Protein AF-A0A944HA41-F1 (afdb_monomer_lite)

Sequence (120 aa):
MLIALALGACNSTADPAGAVPVDWQSLEFTCTHEQPLPFDPEADGWYRTACNLQKKDEDACASEIVVLCRQAIDKNHYNAMHRPGLMYIQGVGVAPDERATVLGRVADRLSGKNRRHEHL

Foldseek 3Di:
DDDDDPPDDPDPDCPPPDPDPPPPVPDDDDDDDDDDDDADPVLVVLQVVLVVVCVVPCQVCVQVSLVSLVVSVVRVNLVSQQRQLVCLVVVRPDDRDVVSVVSNVVVVVVVCPPPPDDDD

Organism: Denitromonas iodatirespirans (NCBI:txid2795389)

Radius of gyration: 22.42 Å; chains: 1; bounding box: 63×40×58 Å

Secondary structure (DSSP, 8-state):
----------------TT-----TTS------PPPPPPPPHHHHHHHHHHHHHHHH-TTTTHHHHHHHHHHHHHTT-GGGSHHHHHHHHHT-SS---HHHHHHHHHHHHHS-TT-SSS--

pLDDT: mean 75.43, std 16.27, range [39.19, 97.62]

Structure (mmCIF, N/CA/C/O backbone):
data_AF-A0A944HA41-F1
#
_entry.id   AF-A0A944HA41-F1
#
loop_
_atom_site.group_PDB
_atom_site.id
_atom_site.type_symbol
_atom_site.label_atom_id
_atom_site.label_alt_id
_atom_site.label_comp_id
_atom_site.label_asym_id
_atom_site.label_entity_id
_atom_site.label_seq_id
_atom_site.pdbx_PDB_ins_code
_atom_site.Cartn_x
_atom_site.Cartn_y
_atom_site.Cartn_z
_atom_site.occupancy
_atom_site.B_iso_or_equiv
_atom_site.auth_seq_id
_atom_site.auth_comp_id
_atom_site.auth_asym_id
_atom_site.auth_atom_id
_atom_site.pdbx_PDB_model_num
ATOM 1 N N . MET A 1 1 ? -51.232 -11.635 -40.220 1.00 43.41 1 MET A N 1
ATOM 2 C CA . MET A 1 1 ? -50.729 -11.632 -38.830 1.00 43.41 1 MET A CA 1
ATOM 3 C C . MET A 1 1 ? -49.935 -10.353 -38.624 1.00 43.41 1 MET A C 1
ATOM 5 O O . MET A 1 1 ? -48.824 -10.259 -39.120 1.00 43.41 1 MET A O 1
ATOM 9 N N . LEU A 1 2 ? -50.538 -9.349 -37.987 1.00 41.31 2 LEU A N 1
ATOM 10 C CA . LEU A 1 2 ? -49.873 -8.111 -37.573 1.00 41.31 2 LEU A CA 1
ATOM 11 C C . LEU A 1 2 ? -49.548 -8.270 -36.087 1.00 41.31 2 LEU A C 1
ATOM 13 O O . LEU A 1 2 ? -50.462 -8.351 -35.271 1.00 41.31 2 LEU A O 1
ATOM 17 N N . ILE A 1 3 ? -48.266 -8.396 -35.752 1.00 53.97 3 ILE A N 1
ATOM 18 C CA . ILE A 1 3 ? -47.806 -8.456 -34.362 1.00 53.97 3 ILE A CA 1
ATOM 19 C C . ILE A 1 3 ? -47.624 -7.011 -33.900 1.00 53.97 3 ILE A C 1
ATOM 21 O O . ILE A 1 3 ? -46.729 -6.311 -34.370 1.00 53.97 3 ILE A O 1
ATOM 25 N N . ALA A 1 4 ? -48.505 -6.552 -33.012 1.00 50.31 4 ALA A N 1
ATOM 26 C CA . ALA A 1 4 ? -48.352 -5.275 -32.335 1.00 50.31 4 ALA A CA 1
ATOM 27 C C . ALA A 1 4 ? -47.214 -5.392 -31.309 1.00 50.31 4 ALA A C 1
ATOM 29 O O . ALA A 1 4 ? -47.349 -6.070 -30.292 1.00 50.31 4 ALA A O 1
ATOM 30 N N . LEU A 1 5 ? -46.082 -4.745 -31.588 1.00 56.53 5 LEU A N 1
ATOM 31 C CA . LEU A 1 5 ? -45.028 -4.515 -30.604 1.00 56.53 5 LEU A CA 1
ATOM 32 C C . LEU A 1 5 ? -45.485 -3.396 -29.665 1.00 56.53 5 LEU A C 1
ATOM 34 O O . LEU A 1 5 ? -45.451 -2.218 -30.019 1.00 56.53 5 LEU A O 1
ATOM 38 N N . ALA A 1 6 ? -45.934 -3.772 -28.471 1.00 56.44 6 ALA A N 1
ATOM 39 C CA . ALA A 1 6 ? -46.152 -2.831 -27.385 1.00 56.44 6 ALA A CA 1
ATOM 40 C C . ALA A 1 6 ? -44.786 -2.344 -26.874 1.00 56.44 6 ALA A C 1
ATOM 42 O O . ALA A 1 6 ? -44.076 -3.065 -26.174 1.00 56.44 6 ALA A O 1
ATOM 43 N N . LEU A 1 7 ? -44.412 -1.118 -27.242 1.00 60.28 7 LEU A N 1
ATOM 44 C CA . LEU A 1 7 ? -43.342 -0.377 -26.582 1.00 60.28 7 LEU A CA 1
ATOM 45 C C . LEU A 1 7 ? -43.841 0.005 -25.184 1.00 60.28 7 LEU A C 1
ATOM 47 O O . LEU A 1 7 ? -44.546 0.997 -25.010 1.00 60.28 7 LEU A O 1
ATOM 51 N N . GLY A 1 8 ? -43.519 -0.823 -24.192 1.00 56.44 8 GLY A N 1
ATOM 52 C CA . GLY A 1 8 ? -43.674 -0.461 -22.789 1.00 56.44 8 GLY A CA 1
ATOM 53 C C . GLY A 1 8 ? -42.697 0.662 -22.454 1.00 56.44 8 GLY A C 1
ATOM 54 O O . GLY A 1 8 ? -41.488 0.446 -22.433 1.00 56.44 8 GLY A O 1
ATOM 55 N N . ALA A 1 9 ? -43.214 1.866 -22.217 1.00 52.91 9 ALA A N 1
ATOM 56 C CA . ALA A 1 9 ? -42.445 2.942 -21.614 1.00 52.91 9 ALA A CA 1
ATOM 57 C C . ALA A 1 9 ? -42.138 2.560 -20.158 1.00 52.91 9 ALA A C 1
ATOM 59 O O . ALA A 1 9 ? -43.048 2.407 -19.342 1.00 52.91 9 ALA A O 1
ATOM 60 N N . CYS A 1 10 ? -40.861 2.374 -19.827 1.00 46.81 10 CYS A N 1
ATOM 61 C CA . CYS A 1 10 ? -40.433 2.257 -18.439 1.00 46.81 10 CYS A CA 1
ATOM 62 C C . CYS A 1 10 ? -40.561 3.638 -17.784 1.00 46.81 10 CYS A C 1
ATOM 64 O O . CYS A 1 10 ? -39.696 4.493 -17.962 1.00 46.81 10 CYS A O 1
ATOM 66 N N . ASN A 1 11 ? -41.639 3.868 -17.036 1.00 58.72 11 ASN A N 1
ATOM 67 C CA . ASN A 1 11 ? -41.722 5.015 -16.142 1.00 58.72 11 ASN A CA 1
ATOM 68 C C . ASN A 1 11 ? -40.798 4.746 -14.946 1.00 58.72 11 ASN A C 1
ATOM 70 O O . ASN A 1 11 ? -41.076 3.869 -14.128 1.00 58.72 11 ASN A O 1
ATOM 74 N N . SER A 1 12 ? -39.701 5.499 -14.837 1.00 54.59 12 SER A N 1
ATOM 75 C CA . SER A 1 12 ? -38.877 5.557 -13.625 1.00 54.59 12 SER A CA 1
ATOM 76 C C . SER A 1 12 ? -39.633 6.280 -12.512 1.00 54.59 12 SER A C 1
ATOM 78 O O . SER A 1 12 ? -39.349 7.431 -12.211 1.00 54.59 12 SER A O 1
ATOM 80 N N . THR A 1 13 ? -40.608 5.617 -11.903 1.00 54.44 13 THR A N 1
ATOM 81 C CA . THR A 1 13 ? -41.102 5.972 -10.567 1.00 54.44 13 THR A CA 1
ATOM 82 C C . THR A 1 13 ? -41.414 4.682 -9.831 1.00 54.44 13 THR A C 1
ATOM 84 O O . THR A 1 13 ? -42.559 4.244 -9.742 1.00 54.44 13 THR A O 1
ATOM 87 N N . ALA A 1 14 ? -40.363 4.044 -9.345 1.00 48.41 14 ALA A N 1
ATOM 88 C CA . ALA A 1 14 ? -40.470 3.051 -8.295 1.00 48.41 14 ALA A CA 1
ATOM 89 C C . ALA A 1 14 ? -39.330 3.332 -7.322 1.00 48.41 14 ALA A C 1
ATOM 91 O O . ALA A 1 14 ? -38.339 2.607 -7.270 1.00 48.41 14 ALA A O 1
ATOM 92 N N . ASP A 1 15 ? -39.465 4.433 -6.581 1.00 55.25 15 ASP A N 1
ATOM 93 C CA . ASP A 1 15 ? -38.840 4.504 -5.267 1.00 55.25 15 ASP A CA 1
ATOM 94 C C . ASP A 1 15 ? -39.319 3.265 -4.500 1.00 55.25 15 ASP A C 1
ATOM 96 O O . ASP A 1 15 ? -40.536 3.053 -4.401 1.00 55.25 15 ASP A O 1
ATOM 100 N N . PRO A 1 16 ? -38.423 2.386 -4.020 1.00 55.69 16 PRO A N 1
ATOM 101 C CA . PRO A 1 16 ? -38.849 1.236 -3.248 1.00 55.69 16 PRO A CA 1
ATOM 102 C C . PRO A 1 16 ? -39.555 1.746 -1.989 1.00 55.69 16 PRO A C 1
ATOM 104 O O . PRO A 1 16 ? -38.937 2.314 -1.086 1.00 55.69 16 PRO A O 1
ATOM 107 N N . ALA A 1 17 ? -40.874 1.547 -1.959 1.00 53.12 17 ALA A N 1
ATOM 108 C CA . ALA A 1 17 ? -41.719 1.717 -0.791 1.00 53.12 17 ALA A CA 1
ATOM 109 C C . ALA A 1 17 ? -41.136 0.864 0.346 1.00 53.12 17 ALA A C 1
ATOM 111 O O . ALA A 1 17 ? -41.300 -0.354 0.373 1.00 53.12 17 ALA A O 1
ATOM 112 N N . GLY A 1 18 ? -40.369 1.502 1.228 1.00 57.34 18 GLY A N 1
ATOM 113 C CA . GLY A 1 18 ? -39.605 0.820 2.272 1.00 57.34 18 GLY A CA 1
ATOM 114 C C . GLY A 1 18 ? -38.350 1.551 2.747 1.00 57.34 18 GLY A C 1
ATOM 115 O O . GLY A 1 18 ? -37.780 1.142 3.755 1.00 57.34 18 GLY A O 1
ATOM 116 N N . ALA A 1 19 ? -37.919 2.632 2.087 1.00 63.66 19 ALA A N 1
ATOM 117 C CA . ALA A 1 19 ? -36.867 3.487 2.631 1.00 63.66 19 ALA A CA 1
ATOM 118 C C . ALA A 1 19 ? -37.383 4.205 3.889 1.00 63.66 19 ALA A C 1
ATOM 120 O O . ALA A 1 19 ? -38.094 5.206 3.808 1.00 63.66 19 ALA A O 1
ATOM 121 N N . VAL A 1 20 ? -37.060 3.660 5.063 1.00 76.44 20 VAL A N 1
ATOM 122 C CA . VAL A 1 20 ? -37.296 4.336 6.342 1.00 76.44 20 VAL A CA 1
ATOM 123 C C . VAL A 1 20 ? -36.537 5.667 6.293 1.00 76.44 20 VAL A C 1
ATOM 125 O O . VAL A 1 20 ? -35.336 5.644 6.001 1.00 76.44 20 VAL A O 1
ATOM 128 N N . PRO A 1 21 ? -37.191 6.819 6.525 1.00 81.12 21 PRO A N 1
ATOM 129 C CA . PRO A 1 21 ? -36.499 8.098 6.559 1.00 81.12 21 PRO A CA 1
ATOM 130 C C . PRO A 1 21 ? -35.388 8.038 7.609 1.00 81.12 21 PRO A C 1
ATOM 132 O O . PRO A 1 21 ? -35.661 7.810 8.787 1.00 81.12 21 PRO A O 1
ATOM 135 N N . VAL A 1 22 ? -34.134 8.187 7.177 1.00 80.81 22 VAL A N 1
ATOM 136 C CA . VAL A 1 22 ? -32.993 8.234 8.096 1.00 80.81 22 VAL A CA 1
ATOM 137 C C . VAL A 1 22 ? -33.091 9.538 8.876 1.00 80.81 22 VAL A C 1
ATOM 139 O O . VAL A 1 22 ? -32.973 10.621 8.302 1.00 80.81 22 VAL A O 1
ATOM 142 N N . ASP A 1 23 ? -33.323 9.431 10.180 1.00 85.12 23 ASP A N 1
ATOM 143 C CA . ASP A 1 23 ? -33.271 10.571 11.084 1.00 85.12 23 ASP A CA 1
ATOM 144 C C . ASP A 1 23 ? -31.808 10.915 11.389 1.00 85.12 23 ASP A C 1
ATOM 146 O O . ASP A 1 23 ? -31.191 10.391 12.317 1.00 85.12 23 ASP A O 1
ATOM 150 N N . TRP A 1 24 ? -31.244 11.805 10.573 1.00 79.69 24 TRP A N 1
ATOM 151 C CA . TRP A 1 24 ? -29.871 12.286 10.721 1.00 79.69 24 TRP A CA 1
ATOM 152 C C . TRP A 1 24 ? -29.618 13.005 12.053 1.00 79.69 24 TRP A C 1
ATOM 154 O O . TRP A 1 24 ? -28.464 13.125 12.453 1.00 79.69 24 TRP A O 1
ATOM 164 N N . GLN A 1 25 ? -30.669 13.485 12.729 1.00 78.25 25 GLN A N 1
ATOM 165 C CA . GLN A 1 25 ? -30.578 14.210 14.001 1.00 78.25 25 GLN A CA 1
ATOM 166 C C . GLN A 1 25 ? -30.524 13.251 15.197 1.00 78.25 25 GLN A C 1
ATOM 168 O O . GLN A 1 25 ? -29.998 13.617 16.244 1.00 78.25 25 GLN A O 1
ATOM 173 N N . SER A 1 26 ? -31.008 12.016 15.025 1.00 81.75 26 SER A N 1
ATOM 174 C CA . SER A 1 26 ? -30.893 10.927 16.002 1.00 81.75 26 SER A CA 1
ATOM 175 C C . SER A 1 26 ? -29.563 10.161 15.912 1.00 81.75 26 SER A C 1
ATOM 177 O O . SER A 1 26 ? -29.306 9.291 16.747 1.00 81.75 26 SER A O 1
ATOM 179 N N . LEU A 1 27 ? -28.720 10.428 14.908 1.00 83.94 27 LEU A N 1
ATOM 180 C CA . LEU A 1 27 ? -27.408 9.791 14.784 1.00 83.94 27 LEU A CA 1
ATOM 181 C C . LEU A 1 27 ? -26.390 10.494 15.688 1.00 83.94 27 LEU A C 1
ATOM 183 O O . LEU A 1 27 ? -25.923 11.593 15.394 1.00 83.94 27 LEU A O 1
ATOM 187 N N . GLU A 1 28 ? -26.002 9.830 16.772 1.00 81.81 28 GLU A N 1
ATOM 188 C CA . GLU A 1 28 ? -24.944 10.307 17.659 1.00 81.81 28 GLU A CA 1
ATOM 189 C C . GLU A 1 28 ? -23.581 9.771 17.200 1.00 81.81 28 GLU A C 1
ATOM 191 O O . GLU A 1 28 ? -23.277 8.584 17.326 1.00 81.81 28 GLU A O 1
ATOM 196 N N . PHE A 1 29 ? -22.729 10.655 16.677 1.00 82.06 29 PHE A N 1
ATOM 197 C CA . PHE A 1 29 ? -21.321 10.347 16.427 1.00 82.06 29 PHE A CA 1
ATOM 198 C C . PHE A 1 29 ? -20.481 10.869 17.588 1.00 82.06 29 PHE A C 1
ATOM 200 O O . PHE A 1 29 ? -20.484 12.064 17.882 1.00 82.06 29 PHE A O 1
ATOM 207 N N . THR A 1 30 ? -19.723 9.985 18.230 1.00 84.19 30 THR A N 1
ATOM 208 C CA . THR A 1 30 ? -18.738 10.383 19.238 1.00 84.19 30 THR A CA 1
ATOM 209 C C . THR A 1 30 ? -17.346 10.406 18.622 1.00 84.19 30 THR A C 1
ATOM 211 O O . THR A 1 30 ? -17.019 9.625 17.727 1.00 84.19 30 THR A O 1
ATOM 214 N N . CYS A 1 31 ? -16.513 11.347 19.067 1.00 86.38 31 CYS A N 1
ATOM 215 C CA . CYS A 1 31 ? -15.128 11.407 18.624 1.00 86.38 31 CYS A CA 1
ATOM 216 C C . CYS A 1 31 ? -14.365 10.214 19.212 1.00 86.38 31 CYS A C 1
ATOM 218 O O . CYS A 1 31 ? -14.060 10.190 20.404 1.00 86.38 31 CYS A O 1
ATOM 220 N N . THR A 1 32 ? -14.057 9.230 18.372 1.00 85.56 32 THR A N 1
ATOM 221 C CA . THR A 1 32 ? -13.213 8.084 18.722 1.00 85.56 32 THR A CA 1
ATOM 222 C C . THR A 1 32 ? -11.977 8.061 17.838 1.00 85.56 32 THR A C 1
ATOM 224 O O . THR A 1 32 ? -12.066 8.303 16.634 1.00 85.56 32 THR A O 1
ATOM 227 N N . HIS A 1 33 ? -10.821 7.751 18.422 1.00 84.81 33 HIS A N 1
ATOM 228 C CA . HIS A 1 33 ? -9.579 7.611 17.671 1.00 84.81 33 HIS A CA 1
ATOM 229 C C . HIS A 1 33 ? -9.478 6.203 17.076 1.00 84.81 33 HIS A C 1
ATOM 231 O O . HIS A 1 33 ? -9.602 5.213 17.798 1.00 84.81 33 HIS A O 1
ATOM 237 N N . GLU A 1 34 ? -9.218 6.113 15.773 1.00 83.94 34 GLU A N 1
ATOM 238 C CA . GLU A 1 34 ? -8.974 4.837 15.101 1.00 83.94 34 GLU A CA 1
ATOM 239 C C . GLU A 1 34 ? -7.724 4.168 15.685 1.00 83.94 34 GLU A C 1
ATOM 241 O O . GLU A 1 34 ? -6.660 4.785 15.781 1.00 83.94 34 GLU A O 1
ATOM 246 N N . GLN A 1 35 ? -7.844 2.918 16.128 1.00 81.75 35 GLN A N 1
ATOM 247 C CA . GLN A 1 35 ? -6.689 2.192 16.647 1.00 81.75 35 GLN A CA 1
ATOM 248 C C . GLN A 1 35 ? -5.884 1.585 15.494 1.00 81.75 35 GLN A C 1
ATOM 250 O O . GLN A 1 35 ? -6.476 0.981 14.599 1.00 81.75 35 GLN A O 1
ATOM 255 N N . PRO A 1 36 ? -4.545 1.712 15.502 1.00 77.50 36 PRO A N 1
ATOM 256 C CA . PRO A 1 36 ? -3.722 1.118 14.464 1.00 77.50 36 PRO A CA 1
ATOM 257 C C . PRO A 1 36 ? -3.761 -0.405 14.590 1.00 77.50 36 PRO A C 1
ATOM 259 O O . PRO A 1 36 ? -3.404 -0.963 15.630 1.00 77.50 36 PRO A O 1
ATOM 262 N N . LEU A 1 37 ? -4.167 -1.081 13.518 1.00 80.25 37 LEU A N 1
ATOM 263 C CA . LEU A 1 37 ? -3.984 -2.523 13.418 1.00 80.25 37 LEU A CA 1
ATOM 264 C C . LEU A 1 37 ? -2.497 -2.819 13.168 1.00 80.25 37 LEU A C 1
ATOM 266 O O . LEU A 1 37 ? -1.855 -2.098 12.399 1.00 80.25 37 LEU A O 1
ATOM 270 N N . PRO A 1 38 ? -1.927 -3.856 13.805 1.00 84.81 38 PRO A N 1
ATOM 271 C CA . PRO A 1 38 ? -0.539 -4.227 13.572 1.00 84.81 38 PRO A CA 1
ATOM 272 C C . PRO A 1 38 ? -0.344 -4.681 12.121 1.00 84.81 38 PRO A C 1
ATOM 274 O O . PRO A 1 38 ? -1.122 -5.482 11.600 1.00 84.81 38 PRO A O 1
ATOM 277 N N . PHE A 1 39 ? 0.713 -4.183 11.482 1.00 87.19 39 PHE A N 1
ATOM 278 C CA . PHE A 1 39 ? 1.108 -4.608 10.142 1.00 87.19 39 PHE A CA 1
ATOM 279 C C . PHE A 1 39 ? 2.012 -5.834 10.193 1.00 87.19 39 PHE A C 1
ATOM 281 O O . PHE A 1 39 ? 2.826 -5.991 11.106 1.00 87.19 39 PHE A O 1
ATOM 288 N N . ASP A 1 40 ? 1.919 -6.667 9.160 1.00 94.06 40 ASP A N 1
ATOM 289 C CA . ASP A 1 40 ? 2.983 -7.615 8.860 1.00 94.06 40 ASP A CA 1
ATOM 290 C C . ASP A 1 40 ? 4.280 -6.833 8.524 1.00 94.06 40 ASP A C 1
ATOM 292 O O . ASP A 1 40 ? 4.233 -5.917 7.695 1.00 94.06 40 ASP A O 1
ATOM 296 N N . PRO A 1 41 ? 5.433 -7.148 9.154 1.00 95.75 41 PRO A N 1
ATOM 297 C CA . PRO A 1 41 ? 6.667 -6.378 8.969 1.00 95.75 41 PRO A CA 1
ATOM 298 C C . PRO A 1 41 ? 7.207 -6.372 7.534 1.00 95.75 41 PRO A C 1
ATOM 300 O O . PRO A 1 41 ? 7.819 -5.393 7.108 1.00 95.75 41 PRO A O 1
ATOM 303 N N . GLU A 1 42 ? 7.000 -7.456 6.787 1.00 96.81 42 GLU A N 1
ATOM 304 C CA . GLU A 1 42 ? 7.410 -7.553 5.386 1.00 96.81 42 GLU A CA 1
ATOM 305 C C . GLU A 1 42 ? 6.532 -6.641 4.521 1.00 96.81 42 GLU A C 1
ATOM 307 O O . GLU A 1 42 ? 7.042 -5.863 3.712 1.00 96.81 42 GLU A O 1
ATOM 312 N N . ALA A 1 43 ? 5.220 -6.656 4.773 1.00 95.31 43 ALA A N 1
ATOM 313 C CA . ALA A 1 43 ? 4.269 -5.784 4.097 1.00 95.31 43 ALA A CA 1
ATOM 314 C C . ALA A 1 43 ? 4.534 -4.293 4.379 1.00 95.31 43 ALA A C 1
ATOM 316 O O . ALA A 1 43 ? 4.496 -3.479 3.451 1.00 95.31 43 ALA A O 1
ATOM 317 N N . ASP A 1 44 ? 4.861 -3.933 5.628 1.00 95.38 44 ASP A N 1
ATOM 318 C CA . ASP A 1 44 ? 5.282 -2.567 5.985 1.00 95.38 44 ASP A CA 1
ATOM 319 C C . ASP A 1 44 ? 6.582 -2.179 5.261 1.00 95.38 44 ASP A C 1
ATOM 321 O O . ASP A 1 44 ? 6.711 -1.066 4.743 1.00 95.38 44 ASP A O 1
ATOM 325 N N . GLY A 1 45 ? 7.530 -3.113 5.135 1.00 97.25 45 GLY A N 1
ATOM 326 C CA . GLY A 1 45 ? 8.767 -2.922 4.378 1.00 97.25 45 GLY A CA 1
ATOM 327 C C . GLY A 1 45 ? 8.525 -2.579 2.903 1.00 97.25 45 GLY A C 1
ATOM 328 O O . GLY A 1 45 ? 9.085 -1.600 2.391 1.00 97.25 45 GLY A O 1
ATOM 329 N N . TRP A 1 46 ? 7.655 -3.329 2.222 1.00 97.62 46 TRP A N 1
ATOM 330 C CA . TRP A 1 46 ? 7.269 -3.033 0.837 1.00 97.62 46 TRP A CA 1
ATOM 331 C C . TRP A 1 46 ? 6.558 -1.688 0.717 1.00 97.62 46 TRP A C 1
ATOM 333 O O . TRP A 1 46 ? 6.92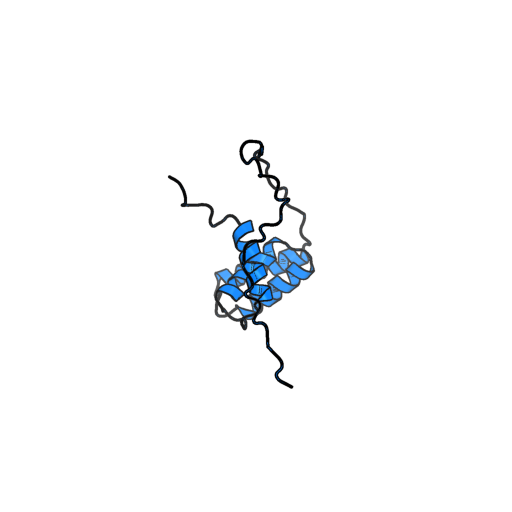0 -0.874 -0.137 1.00 97.62 46 TRP A O 1
ATOM 343 N N . TYR A 1 47 ? 5.608 -1.407 1.612 1.00 95.31 47 TYR A N 1
ATOM 344 C CA . TYR A 1 47 ? 4.882 -0.141 1.617 1.00 95.31 47 TYR A CA 1
ATOM 345 C C . TYR A 1 47 ? 5.826 1.056 1.789 1.00 95.31 47 TYR A C 1
ATOM 347 O O . TYR A 1 47 ? 5.763 2.017 1.020 1.00 95.31 47 TYR A O 1
ATOM 355 N N . ARG A 1 48 ? 6.765 0.992 2.739 1.00 95.50 48 ARG A N 1
ATOM 356 C CA . ARG A 1 48 ? 7.760 2.052 2.967 1.00 95.50 48 ARG A CA 1
ATOM 357 C C . ARG A 1 48 ? 8.704 2.229 1.785 1.00 95.50 48 ARG A C 1
ATOM 359 O O . ARG A 1 48 ? 9.076 3.359 1.467 1.00 95.50 48 ARG A O 1
ATOM 366 N N . THR A 1 49 ? 9.065 1.140 1.115 1.00 96.00 49 THR A N 1
ATOM 367 C CA . THR A 1 49 ? 9.867 1.199 -0.113 1.00 96.00 49 THR A CA 1
ATOM 368 C C . THR A 1 49 ? 9.105 1.934 -1.213 1.00 96.00 49 THR A C 1
ATOM 370 O O . THR A 1 49 ? 9.632 2.893 -1.777 1.00 96.00 49 THR A O 1
ATOM 373 N N . ALA A 1 50 ? 7.829 1.599 -1.422 1.00 94.25 50 ALA A N 1
ATOM 374 C CA . ALA A 1 50 ? 6.958 2.309 -2.355 1.00 94.25 50 ALA A CA 1
ATOM 375 C C . ALA A 1 50 ? 6.808 3.802 -1.996 1.00 94.25 50 ALA A C 1
ATOM 377 O O . ALA A 1 50 ? 6.862 4.660 -2.877 1.00 94.25 50 ALA A O 1
ATOM 378 N N . CYS A 1 51 ? 6.692 4.146 -0.704 1.00 92.38 51 CYS A N 1
ATOM 379 C CA . CYS A 1 51 ? 6.705 5.540 -0.237 1.00 92.38 51 CYS A CA 1
ATOM 380 C C . CYS A 1 51 ? 7.971 6.295 -0.640 1.00 92.38 51 CYS A C 1
ATOM 382 O O . CYS A 1 51 ? 7.903 7.477 -0.974 1.00 92.38 51 CYS A O 1
ATOM 384 N N . ASN A 1 52 ? 9.124 5.638 -0.552 1.00 94.88 52 ASN A N 1
ATOM 385 C CA . ASN A 1 52 ? 10.404 6.256 -0.864 1.00 94.88 52 ASN A CA 1
ATOM 386 C C . ASN A 1 52 ? 10.594 6.440 -2.370 1.00 94.88 52 ASN A C 1
ATOM 388 O O . ASN A 1 52 ? 11.137 7.464 -2.772 1.00 94.88 52 ASN A O 1
ATOM 392 N N . LEU A 1 53 ? 10.130 5.492 -3.189 1.00 92.56 53 LEU A N 1
ATOM 393 C CA . LEU A 1 53 ? 10.152 5.615 -4.648 1.00 92.56 53 LEU A CA 1
ATOM 394 C C . LEU A 1 53 ? 9.287 6.785 -5.118 1.00 92.56 53 LEU A C 1
ATOM 396 O O . LEU A 1 53 ? 9.783 7.642 -5.841 1.00 92.56 53 LEU A O 1
ATOM 400 N N . GLN A 1 54 ? 8.057 6.903 -4.604 1.00 87.00 54 GLN A N 1
ATOM 401 C CA . GLN A 1 54 ? 7.157 8.002 -4.975 1.00 87.00 54 GLN A CA 1
ATOM 402 C C . GLN A 1 54 ? 7.756 9.385 -4.667 1.00 87.00 54 GLN A C 1
ATOM 404 O O . GLN A 1 54 ? 7.580 10.328 -5.425 1.00 87.00 54 GLN A O 1
ATOM 409 N N . LYS A 1 55 ? 8.500 9.516 -3.560 1.00 88.12 55 LYS A N 1
ATOM 410 C CA . LYS A 1 55 ? 9.178 10.774 -3.201 1.00 88.12 55 LYS A CA 1
ATOM 411 C C . LYS A 1 55 ? 10.364 11.115 -4.104 1.00 88.12 55 LYS A C 1
ATOM 413 O O . LYS A 1 55 ? 10.764 12.274 -4.127 1.00 88.12 55 LYS A O 1
ATOM 418 N N . LYS A 1 56 ? 10.983 10.118 -4.740 1.00 87.88 56 LYS A N 1
ATOM 419 C CA . LYS A 1 56 ? 12.140 10.321 -5.617 1.00 87.88 56 LYS A CA 1
ATOM 420 C C . LYS A 1 56 ? 11.687 10.759 -7.001 1.00 87.88 56 LYS A C 1
ATOM 422 O O . LYS A 1 56 ? 12.114 11.811 -7.457 1.00 87.88 56 LYS A O 1
ATOM 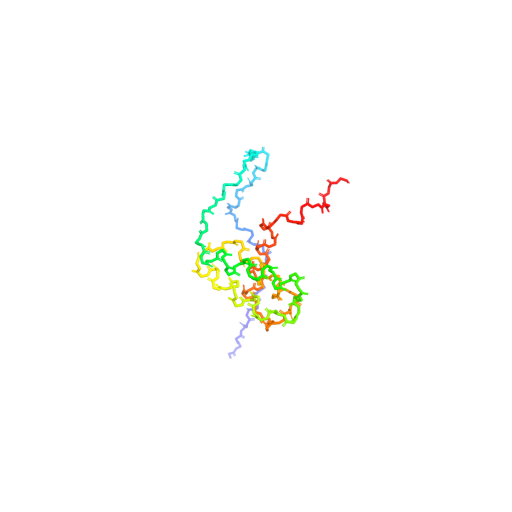427 N N . ASP A 1 57 ? 10.856 9.938 -7.632 1.00 84.62 57 ASP A N 1
ATOM 428 C CA . ASP A 1 57 ? 10.321 10.156 -8.972 1.00 84.62 57 ASP A CA 1
ATOM 429 C C . ASP A 1 57 ? 9.133 9.203 -9.170 1.00 84.62 57 ASP A C 1
ATOM 431 O O . ASP A 1 57 ? 9.301 7.989 -9.319 1.00 84.62 57 ASP A O 1
ATOM 435 N N . GLU A 1 58 ? 7.921 9.741 -9.066 1.00 78.19 58 GLU A N 1
ATOM 436 C CA . GLU A 1 58 ? 6.693 8.950 -9.135 1.00 78.19 58 GLU A CA 1
ATOM 437 C C . GLU A 1 58 ? 6.444 8.389 -10.535 1.00 78.19 58 GLU A C 1
ATOM 439 O O . GLU A 1 58 ? 6.061 7.226 -10.650 1.00 78.19 58 GLU A O 1
ATOM 444 N N . ASP A 1 59 ? 6.721 9.172 -11.579 1.00 82.94 59 ASP A N 1
ATOM 445 C CA . ASP A 1 59 ? 6.453 8.787 -12.964 1.00 82.94 59 ASP A CA 1
ATOM 446 C C . ASP A 1 59 ? 7.442 7.716 -13.435 1.00 82.94 59 ASP A C 1
ATOM 448 O O . ASP A 1 59 ? 7.041 6.707 -14.023 1.00 82.94 59 ASP A O 1
ATOM 452 N N . ALA A 1 60 ? 8.734 7.886 -13.132 1.00 84.19 60 ALA A N 1
ATOM 453 C CA . ALA A 1 60 ? 9.766 6.938 -13.545 1.00 84.19 60 ALA A CA 1
ATOM 454 C C . ALA A 1 60 ? 9.647 5.577 -12.837 1.00 84.19 60 ALA A C 1
ATOM 456 O O . ALA A 1 60 ? 9.939 4.539 -13.434 1.00 84.19 60 ALA A O 1
ATOM 457 N N . CYS A 1 61 ? 9.208 5.562 -11.574 1.00 86.12 61 CYS A N 1
ATOM 458 C CA . CYS A 1 61 ? 9.096 4.346 -10.760 1.00 86.12 61 CYS A CA 1
ATOM 459 C C . CYS A 1 61 ? 7.665 3.801 -10.669 1.00 86.12 61 CYS A C 1
ATOM 461 O O . CYS A 1 61 ? 7.386 2.917 -9.854 1.00 86.12 61 CYS A O 1
ATOM 463 N N . ALA A 1 62 ? 6.747 4.306 -11.489 1.00 86.44 62 ALA A N 1
ATOM 464 C CA . ALA A 1 62 ? 5.324 4.087 -11.300 1.00 86.44 62 ALA A CA 1
ATOM 465 C C . ALA A 1 62 ? 4.915 2.599 -11.284 1.00 86.44 62 ALA A C 1
ATOM 467 O O . ALA A 1 62 ? 4.202 2.138 -10.388 1.00 86.44 62 ALA A O 1
ATOM 468 N N . SER A 1 63 ? 5.427 1.801 -12.223 1.00 86.69 63 SER A N 1
ATOM 469 C CA . SER A 1 63 ? 5.142 0.362 -12.270 1.00 86.69 63 SER A CA 1
ATOM 470 C C . SER A 1 63 ? 5.672 -0.388 -11.042 1.00 86.69 63 SER A C 1
ATOM 472 O O . SER A 1 63 ? 5.024 -1.311 -10.550 1.00 86.69 63 SER A O 1
ATOM 474 N N . GLU A 1 64 ? 6.832 0.014 -10.519 1.00 91.44 64 GLU A N 1
ATOM 475 C CA . GLU A 1 64 ? 7.451 -0.602 -9.340 1.00 91.44 64 GLU A CA 1
ATOM 476 C C . GLU A 1 64 ? 6.669 -0.271 -8.062 1.00 91.44 64 GLU A C 1
ATOM 478 O O . GLU A 1 64 ? 6.400 -1.155 -7.246 1.00 91.44 64 GLU A O 1
ATOM 483 N N . ILE A 1 65 ? 6.214 0.980 -7.929 1.00 92.38 65 ILE A N 1
ATOM 484 C CA . ILE A 1 65 ? 5.349 1.419 -6.826 1.00 92.38 65 ILE A CA 1
ATOM 485 C C . ILE A 1 65 ? 4.074 0.567 -6.783 1.00 92.38 65 ILE A C 1
ATOM 487 O O . ILE A 1 65 ? 3.693 0.092 -5.710 1.00 92.38 65 ILE A O 1
ATOM 491 N N . VAL A 1 66 ? 3.431 0.325 -7.931 1.00 91.00 66 VAL A N 1
ATOM 492 C CA . VAL A 1 66 ? 2.208 -0.490 -8.003 1.00 91.00 66 VAL A CA 1
ATOM 493 C C . VAL A 1 66 ? 2.465 -1.937 -7.579 1.00 91.00 66 VAL A C 1
ATOM 495 O O . VAL A 1 66 ? 1.655 -2.497 -6.837 1.00 91.00 66 VAL A O 1
ATOM 498 N N . VAL A 1 67 ? 3.576 -2.542 -8.011 1.00 92.44 67 VAL A N 1
ATOM 499 C CA . VAL A 1 67 ? 3.937 -3.923 -7.641 1.00 92.44 67 VAL A CA 1
ATOM 500 C C . VAL A 1 67 ? 4.129 -4.051 -6.131 1.00 92.44 67 VAL A C 1
ATOM 502 O O . VAL A 1 67 ? 3.478 -4.890 -5.510 1.00 92.44 67 VAL A O 1
ATOM 505 N N . LEU A 1 68 ? 4.940 -3.179 -5.528 1.00 95.38 68 LEU A N 1
ATOM 506 C CA . LEU A 1 68 ? 5.196 -3.189 -4.083 1.00 95.38 68 LEU A CA 1
ATOM 507 C C . LEU A 1 68 ? 3.913 -2.980 -3.271 1.00 95.38 68 LEU A C 1
ATOM 509 O O . LEU A 1 68 ? 3.686 -3.646 -2.261 1.00 95.38 68 LEU A O 1
ATOM 513 N N . CYS A 1 69 ? 3.041 -2.073 -3.721 1.00 93.81 69 CYS A N 1
ATOM 514 C CA . CYS A 1 69 ? 1.769 -1.846 -3.044 1.00 93.81 69 CYS A CA 1
ATOM 515 C C . CYS A 1 69 ? 0.846 -3.063 -3.148 1.00 93.81 69 CYS A C 1
ATOM 517 O O . CYS A 1 69 ? 0.221 -3.411 -2.154 1.00 93.81 69 CYS A O 1
ATOM 519 N N . ARG A 1 70 ? 0.772 -3.736 -4.305 1.00 92.00 70 ARG A N 1
ATOM 520 C CA . ARG A 1 70 ? -0.020 -4.969 -4.463 1.00 92.00 70 ARG A CA 1
ATOM 521 C C . ARG A 1 70 ? 0.470 -6.075 -3.530 1.00 92.00 70 ARG A C 1
ATOM 523 O O . ARG A 1 70 ? -0.344 -6.646 -2.817 1.00 92.00 70 ARG A O 1
ATOM 530 N N . GLN A 1 71 ? 1.783 -6.281 -3.443 1.00 94.81 71 GLN A N 1
ATOM 531 C CA . GLN A 1 71 ? 2.369 -7.248 -2.509 1.00 94.81 71 GLN A CA 1
ATOM 532 C C . GLN A 1 71 ? 1.979 -6.944 -1.052 1.00 94.81 71 GLN A C 1
ATOM 534 O O . GLN A 1 71 ? 1.597 -7.840 -0.304 1.00 94.81 71 GLN A O 1
ATOM 539 N N . ALA A 1 72 ? 2.004 -5.670 -0.649 1.00 95.38 72 ALA A N 1
ATOM 540 C CA . ALA A 1 72 ? 1.571 -5.268 0.688 1.00 95.38 72 ALA A CA 1
ATOM 541 C C . ALA A 1 72 ? 0.052 -5.460 0.904 1.00 95.38 72 ALA A C 1
ATOM 543 O O . ALA A 1 72 ? -0.368 -5.888 1.980 1.00 95.38 72 ALA A O 1
ATOM 544 N N . ILE A 1 73 ? -0.777 -5.187 -0.111 1.00 92.50 73 ILE A N 1
ATOM 545 C CA . ILE A 1 73 ? -2.237 -5.398 -0.074 1.00 92.50 73 ILE A CA 1
ATOM 546 C C . ILE A 1 73 ? -2.577 -6.879 0.091 1.00 92.50 73 ILE A C 1
ATOM 548 O O . ILE A 1 73 ? -3.431 -7.202 0.915 1.00 92.50 73 ILE A O 1
ATOM 552 N N . ASP A 1 74 ? -1.882 -7.770 -0.618 1.00 93.38 74 ASP A N 1
ATOM 553 C CA . ASP A 1 74 ? -2.070 -9.223 -0.509 1.00 93.38 74 ASP A CA 1
ATOM 554 C C . ASP A 1 74 ? -1.795 -9.733 0.920 1.00 93.38 74 ASP A C 1
ATOM 556 O O . ASP A 1 74 ? -2.309 -10.770 1.338 1.00 93.38 74 ASP A O 1
ATOM 560 N N . LYS A 1 75 ? -1.037 -8.957 1.707 1.00 94.50 75 LYS A N 1
ATOM 561 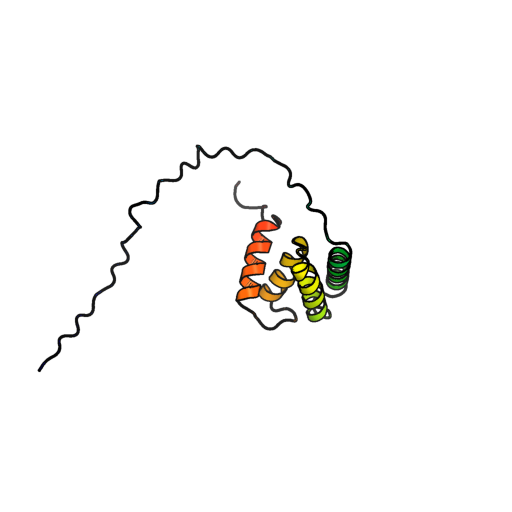C CA . LYS A 1 75 ? -0.756 -9.182 3.132 1.00 94.50 75 LYS A CA 1
ATOM 562 C C . LYS A 1 75 ? -1.605 -8.318 4.077 1.00 94.50 75 LYS A C 1
ATOM 564 O O . LYS A 1 75 ? -1.249 -8.142 5.239 1.00 94.50 75 LYS A O 1
ATOM 569 N N . ASN A 1 76 ? -2.742 -7.804 3.606 1.00 89.81 76 ASN A N 1
ATOM 570 C CA . ASN A 1 76 ? -3.702 -6.981 4.355 1.00 89.81 76 ASN A CA 1
ATOM 571 C C . ASN A 1 76 ? -3.154 -5.636 4.872 1.00 89.81 76 ASN A C 1
ATOM 573 O O . ASN A 1 76 ? -3.663 -5.077 5.846 1.00 89.81 76 ASN A O 1
ATOM 577 N N . HIS A 1 77 ? -2.142 -5.064 4.217 1.00 91.19 77 HIS A N 1
ATOM 578 C CA . HIS A 1 77 ? -1.619 -3.752 4.590 1.00 91.19 77 HIS A CA 1
ATOM 579 C C . HIS A 1 77 ? -2.533 -2.625 4.079 1.00 91.19 77 HIS A C 1
ATOM 581 O O . HIS A 1 77 ? -2.337 -2.080 2.992 1.00 91.19 77 HIS A O 1
ATOM 587 N N . TYR A 1 78 ? -3.539 -2.240 4.869 1.00 86.31 78 TYR A N 1
ATOM 588 C CA . TYR A 1 78 ? -4.605 -1.320 4.439 1.00 86.31 78 TYR A CA 1
ATOM 589 C C . TYR A 1 78 ? -4.101 0.049 3.940 1.00 86.31 78 TYR A C 1
ATOM 591 O O . TYR A 1 78 ? -4.633 0.593 2.973 1.00 86.31 78 TYR A O 1
ATOM 599 N N . ASN A 1 79 ? -3.004 0.574 4.497 1.00 86.81 79 ASN A N 1
ATOM 600 C CA . ASN A 1 79 ? -2.392 1.823 4.023 1.00 86.81 79 ASN A CA 1
ATOM 601 C C . ASN A 1 79 ? -1.843 1.733 2.582 1.00 86.81 79 ASN A C 1
ATOM 603 O O . ASN A 1 79 ? -1.697 2.756 1.912 1.00 86.81 79 ASN A O 1
ATOM 607 N N . ALA A 1 80 ? -1.545 0.526 2.086 1.00 90.69 80 ALA A N 1
ATOM 608 C CA . ALA A 1 80 ? -1.002 0.320 0.745 1.00 90.69 80 ALA A CA 1
ATOM 609 C C . ALA A 1 80 ? -2.072 0.400 -0.353 1.00 90.69 80 ALA A C 1
ATOM 611 O O . ALA A 1 80 ? -1.718 0.608 -1.508 1.00 90.69 80 ALA A O 1
ATOM 612 N N . MET A 1 81 ? -3.364 0.306 -0.012 1.00 85.62 81 MET A N 1
ATOM 613 C CA . MET A 1 81 ? -4.471 0.337 -0.980 1.00 85.62 81 MET A CA 1
ATOM 614 C C . MET A 1 81 ? -4.629 1.690 -1.683 1.00 85.62 81 MET A C 1
ATOM 616 O O . MET A 1 81 ? -4.968 1.745 -2.864 1.00 85.62 81 MET A O 1
ATOM 620 N N . HIS A 1 82 ? -4.353 2.787 -0.977 1.00 83.75 82 HIS A N 1
ATOM 621 C CA . HIS A 1 82 ? -4.562 4.146 -1.486 1.00 83.75 82 HIS A CA 1
ATOM 622 C C . HIS A 1 82 ? -3.625 4.518 -2.639 1.00 83.75 82 HIS A C 1
ATOM 624 O O . HIS A 1 82 ? -4.050 5.140 -3.608 1.00 83.75 82 HIS A O 1
ATOM 630 N N . ARG A 1 83 ? -2.359 4.096 -2.561 1.00 84.50 83 ARG A N 1
ATOM 631 C CA . ARG A 1 83 ? -1.309 4.456 -3.527 1.00 84.50 83 ARG A CA 1
ATOM 632 C C . ARG A 1 83 ? -1.607 4.003 -4.959 1.00 84.50 83 ARG A C 1
ATOM 634 O O . ARG A 1 83 ? -1.727 4.869 -5.818 1.00 84.50 83 ARG A O 1
ATOM 641 N N . PRO A 1 84 ? -1.773 2.697 -5.245 1.00 82.50 84 PRO A N 1
ATOM 642 C CA . PRO A 1 84 ? -2.041 2.247 -6.601 1.00 82.50 84 PRO A CA 1
ATOM 643 C C . PRO A 1 84 ? -3.375 2.808 -7.100 1.00 82.50 84 PRO A C 1
ATOM 645 O O . PRO A 1 84 ? -3.478 3.187 -8.258 1.00 82.50 84 PRO A O 1
ATOM 648 N N . GLY A 1 85 ? -4.370 2.944 -6.219 1.00 80.75 85 GLY A N 1
ATOM 649 C CA . GLY A 1 85 ? -5.649 3.560 -6.542 1.00 80.75 85 GLY A CA 1
ATOM 650 C C . GLY A 1 85 ? -5.537 4.975 -7.126 1.00 80.75 85 GLY A C 1
ATOM 651 O O . GLY A 1 85 ? -6.166 5.257 -8.145 1.00 80.75 85 GLY A O 1
ATOM 652 N N . LEU A 1 86 ? -4.703 5.835 -6.534 1.00 80.31 86 LEU A N 1
ATOM 653 C CA . LEU A 1 86 ? -4.404 7.164 -7.080 1.00 80.31 86 LEU A CA 1
ATOM 654 C C . LEU A 1 86 ? -3.710 7.090 -8.443 1.00 80.31 86 LEU A C 1
ATOM 656 O O . LEU A 1 86 ? -4.096 7.801 -9.368 1.00 80.31 86 LEU A O 1
ATOM 660 N N . MET A 1 87 ? -2.744 6.186 -8.595 1.00 81.12 87 MET A N 1
ATOM 661 C CA . MET A 1 87 ? -1.996 6.029 -9.847 1.00 81.12 87 MET A CA 1
ATOM 662 C C . MET A 1 87 ? -2.895 5.561 -10.999 1.00 81.12 87 MET A C 1
ATOM 664 O O . MET A 1 87 ? -2.763 6.055 -12.116 1.00 81.12 87 MET A O 1
ATOM 668 N N . TYR A 1 88 ? -3.875 4.686 -10.733 1.00 79.50 88 TYR A N 1
ATOM 669 C CA . TYR A 1 88 ? -4.894 4.314 -11.723 1.00 79.50 88 TYR A CA 1
ATOM 670 C C . TYR A 1 88 ? -5.831 5.469 -12.081 1.00 79.50 88 TYR A C 1
ATOM 672 O O . TYR A 1 88 ? -6.253 5.562 -13.229 1.00 79.50 88 TYR A O 1
ATOM 680 N N . ILE A 1 89 ? -6.181 6.336 -11.123 1.00 75.38 89 ILE A N 1
ATOM 681 C CA . ILE A 1 89 ? -7.002 7.530 -11.389 1.00 75.38 89 ILE A CA 1
ATOM 682 C C . ILE A 1 89 ? -6.235 8.524 -12.270 1.00 75.38 89 ILE A C 1
ATOM 684 O O . ILE A 1 89 ? -6.821 9.125 -13.168 1.00 75.38 89 ILE A O 1
ATOM 688 N N . GLN A 1 90 ? -4.937 8.689 -12.019 1.00 76.88 90 GLN A N 1
ATOM 689 C CA . GLN A 1 90 ? -4.070 9.626 -12.736 1.00 76.88 90 GLN A CA 1
ATOM 690 C C . GLN A 1 90 ? -3.531 9.065 -14.062 1.00 76.88 90 GLN A C 1
ATOM 692 O O . GLN A 1 90 ? -3.046 9.831 -14.890 1.00 76.88 90 GLN A O 1
ATOM 697 N N . GLY A 1 91 ? -3.624 7.750 -14.282 1.00 74.75 91 GLY A N 1
ATOM 698 C CA . GLY A 1 91 ? -3.097 7.084 -15.476 1.00 74.75 91 GLY A CA 1
ATOM 699 C C . GLY A 1 91 ? -1.567 6.999 -15.513 1.00 74.75 91 GLY A C 1
ATOM 700 O O . GLY A 1 91 ? -0.985 6.943 -16.595 1.00 74.75 91 GLY A O 1
ATOM 701 N N . VAL A 1 92 ? -0.906 7.005 -14.352 1.00 78.69 92 VAL A N 1
ATOM 702 C CA . VAL A 1 92 ? 0.560 7.044 -14.239 1.00 78.69 92 VAL A CA 1
ATOM 703 C C . VAL A 1 92 ? 1.125 5.625 -14.133 1.00 78.69 92 VAL A C 1
ATOM 705 O O . VAL A 1 92 ? 0.867 4.910 -13.168 1.00 78.69 92 VAL A O 1
ATOM 708 N N . GLY A 1 93 ? 1.894 5.208 -15.147 1.00 68.62 93 GLY A N 1
ATOM 709 C CA . GLY A 1 93 ? 2.672 3.956 -15.179 1.00 68.62 93 GLY A CA 1
ATOM 710 C C . GLY A 1 93 ? 1.898 2.639 -15.131 1.00 68.62 93 GLY A C 1
ATOM 711 O O . GLY A 1 93 ? 2.506 1.572 -15.041 1.00 68.62 93 GLY A O 1
ATOM 712 N N . VAL A 1 94 ? 0.572 2.694 -15.217 1.00 68.06 94 VAL A N 1
ATOM 713 C CA . VAL A 1 94 ? -0.307 1.530 -15.319 1.00 68.06 94 VAL A CA 1
ATOM 714 C C . VAL A 1 94 ? -1.370 1.782 -16.375 1.00 68.06 94 VAL A C 1
ATOM 716 O O . VAL A 1 94 ? -1.918 2.879 -16.476 1.00 68.06 94 VAL A O 1
ATOM 719 N N . ALA A 1 95 ? -1.682 0.743 -17.152 1.00 69.81 95 ALA A N 1
ATOM 720 C CA . ALA A 1 95 ? -2.856 0.770 -18.010 1.00 69.81 95 ALA A CA 1
ATOM 721 C C . ALA A 1 95 ? -4.113 0.984 -17.142 1.00 69.81 95 ALA A C 1
ATOM 723 O O . ALA A 1 95 ? -4.183 0.420 -16.044 1.00 69.81 95 ALA A O 1
ATOM 724 N N . PRO A 1 96 ? -5.097 1.774 -17.606 1.00 63.78 96 PRO A N 1
ATOM 725 C CA . PRO A 1 96 ? -6.337 1.981 -16.871 1.00 63.78 96 PRO A CA 1
ATOM 726 C C . PRO A 1 96 ? -7.009 0.643 -16.534 1.00 63.78 96 PRO A C 1
ATOM 728 O O . PRO A 1 9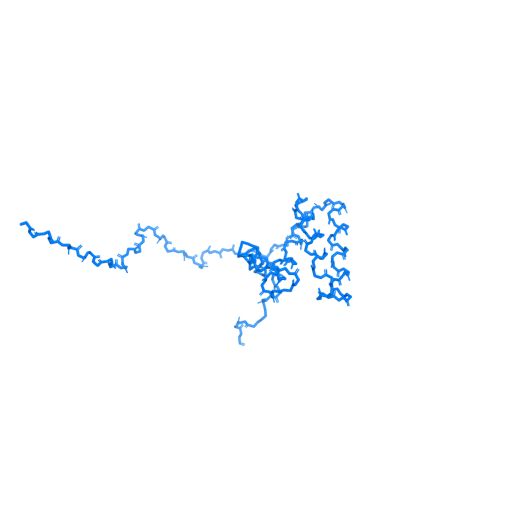6 ? -7.265 -0.170 -17.420 1.00 63.78 96 PRO A O 1
ATOM 731 N N . ASP A 1 97 ? -7.300 0.427 -15.254 1.00 67.12 97 ASP A N 1
ATOM 732 C CA . ASP A 1 97 ? -8.078 -0.708 -14.758 1.00 67.12 97 ASP A CA 1
ATOM 733 C C . ASP A 1 97 ? -9.231 -0.154 -13.922 1.00 67.12 97 ASP A C 1
ATOM 735 O O . ASP A 1 97 ? -9.029 0.340 -12.811 1.00 67.12 97 ASP A O 1
ATOM 739 N N . GLU A 1 98 ? -10.448 -0.241 -14.460 1.00 61.06 98 GLU A N 1
ATOM 740 C CA . GLU A 1 98 ? -11.651 0.324 -13.846 1.00 61.06 98 GLU A CA 1
ATOM 741 C C . GLU A 1 98 ? -11.904 -0.205 -12.427 1.00 61.06 98 GLU A C 1
ATOM 743 O O . GLU A 1 98 ? -12.364 0.542 -11.559 1.00 61.06 98 GLU A O 1
ATOM 748 N N . ARG A 1 99 ? -11.571 -1.474 -12.146 1.00 64.06 99 ARG A N 1
ATOM 749 C CA . ARG A 1 99 ? -11.748 -2.059 -10.806 1.00 64.06 99 ARG A CA 1
ATOM 750 C C . ARG A 1 99 ? -10.763 -1.453 -9.817 1.00 64.06 99 ARG A C 1
ATOM 752 O O . ARG A 1 99 ? -11.120 -1.154 -8.677 1.00 64.06 99 ARG A O 1
ATOM 759 N N . ALA A 1 100 ? -9.536 -1.229 -10.267 1.00 64.12 100 ALA A N 1
ATOM 760 C CA . ALA A 1 100 ? -8.502 -0.614 -9.458 1.00 64.12 100 ALA A CA 1
ATOM 761 C C . ALA A 1 100 ? -8.719 0.907 -9.286 1.00 64.12 100 ALA A C 1
ATOM 763 O O . ALA A 1 100 ? -8.409 1.457 -8.227 1.00 64.12 100 ALA A O 1
ATOM 764 N N . THR A 1 101 ? -9.363 1.572 -10.253 1.00 62.94 101 THR A N 1
ATOM 765 C CA . THR A 1 101 ? -9.858 2.955 -10.126 1.00 62.94 101 THR A CA 1
ATOM 766 C C . THR A 1 101 ? -10.907 3.088 -9.017 1.00 62.94 101 THR A C 1
ATOM 768 O O . THR A 1 101 ? -10.870 4.047 -8.243 1.00 62.94 101 THR A O 1
ATOM 771 N N . VAL A 1 102 ? -11.839 2.133 -8.896 1.00 66.50 102 VAL A N 1
ATOM 772 C CA . VAL A 1 102 ? -12.834 2.130 -7.805 1.00 66.50 102 VAL A CA 1
ATOM 773 C C . VAL A 1 102 ? -12.152 2.005 -6.442 1.00 66.50 102 VAL A C 1
ATOM 775 O O . VAL A 1 102 ? -12.508 2.741 -5.520 1.00 66.50 102 VAL A O 1
ATOM 778 N N . LEU A 1 103 ? -11.130 1.150 -6.325 1.00 68.75 103 LEU A N 1
ATOM 779 C CA . LEU A 1 103 ? -10.344 1.009 -5.096 1.00 68.75 103 LEU A CA 1
ATOM 780 C C . LEU A 1 103 ? -9.676 2.335 -4.690 1.00 68.75 103 LEU A C 1
ATOM 782 O O . LEU A 1 103 ? -9.719 2.712 -3.521 1.00 68.75 103 LEU A O 1
ATOM 786 N N . GLY A 1 104 ? -9.137 3.083 -5.658 1.00 65.44 104 GLY A N 1
ATOM 787 C CA . GLY A 1 104 ? -8.583 4.419 -5.421 1.00 65.44 104 GLY A CA 1
ATOM 788 C C . GLY A 1 104 ? -9.598 5.418 -4.891 1.00 65.44 104 GLY A C 1
ATOM 789 O O . GLY A 1 104 ? -9.335 6.088 -3.898 1.00 65.44 104 GLY A O 1
ATOM 790 N N . ARG A 1 105 ? -10.800 5.458 -5.474 1.00 67.44 105 ARG A N 1
ATOM 791 C CA . ARG A 1 105 ? -11.871 6.361 -5.018 1.00 67.44 105 ARG A CA 1
ATOM 792 C C . ARG A 1 105 ? -12.327 6.053 -3.592 1.00 67.44 105 ARG A C 1
ATOM 794 O O . ARG A 1 105 ? -12.600 6.973 -2.821 1.00 67.44 105 ARG A O 1
ATOM 801 N N . VAL A 1 106 ? -12.416 4.770 -3.2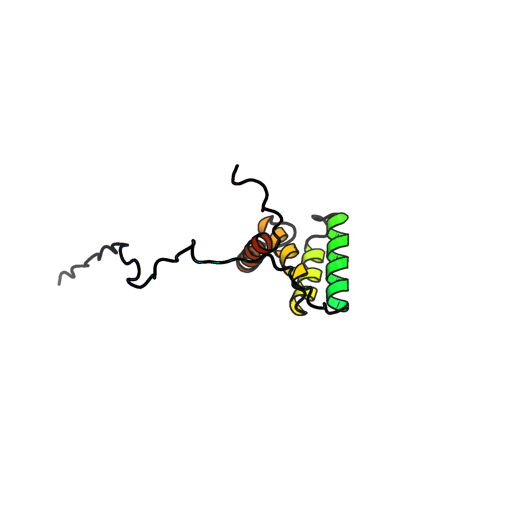38 1.00 70.19 106 VAL A N 1
ATOM 802 C CA . VAL A 1 106 ? -12.731 4.343 -1.866 1.00 70.19 106 VAL A CA 1
ATOM 803 C C . VAL A 1 106 ? -11.615 4.781 -0.921 1.00 70.19 106 VAL A C 1
ATOM 805 O O . VAL A 1 106 ? -11.887 5.383 0.116 1.00 70.19 106 VAL A O 1
ATOM 808 N N . ALA A 1 107 ? -10.361 4.556 -1.302 1.00 66.50 107 ALA A N 1
ATOM 809 C CA . ALA A 1 107 ? -9.219 4.909 -0.478 1.00 66.50 107 ALA A CA 1
ATOM 810 C C . ALA A 1 107 ? -9.036 6.429 -0.295 1.00 66.50 107 ALA A C 1
ATOM 812 O O . ALA A 1 107 ? -8.697 6.860 0.803 1.00 66.50 107 ALA A O 1
ATOM 813 N N . ASP A 1 108 ? -9.318 7.257 -1.305 1.00 66.25 108 ASP A N 1
ATOM 814 C CA . ASP A 1 108 ? -9.314 8.726 -1.189 1.00 66.25 108 ASP A CA 1
ATOM 815 C C . ASP A 1 108 ? -10.324 9.222 -0.157 1.00 66.25 108 ASP A C 1
ATOM 817 O O . ASP A 1 108 ? -10.024 10.093 0.667 1.00 66.25 108 ASP A O 1
ATOM 821 N N . ARG A 1 109 ? -11.523 8.633 -0.175 1.00 63.75 109 ARG A N 1
ATOM 822 C CA . ARG A 1 109 ? -12.591 8.968 0.768 1.00 63.75 109 ARG A CA 1
ATOM 823 C C . ARG A 1 109 ? -12.227 8.563 2.197 1.00 63.75 109 ARG A C 1
ATOM 825 O O . ARG A 1 109 ? -12.536 9.306 3.12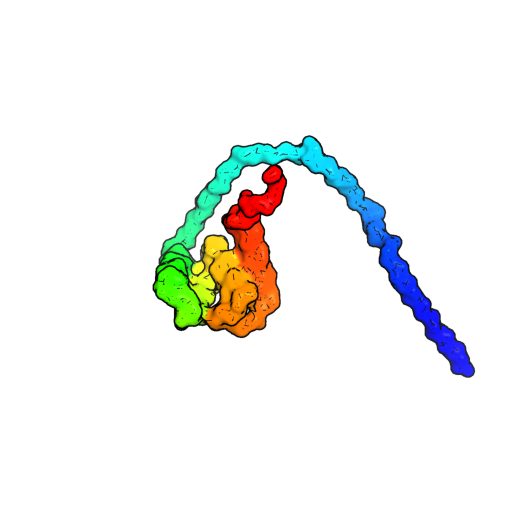6 1.00 63.75 109 ARG A O 1
ATOM 832 N N . LEU A 1 110 ? -11.529 7.439 2.364 1.00 59.47 110 LEU A N 1
ATOM 833 C CA . LEU A 1 110 ? -11.051 6.956 3.663 1.00 59.47 110 LEU A CA 1
ATOM 834 C C . LEU A 1 110 ? -9.818 7.717 4.169 1.00 59.47 110 LEU A C 1
ATOM 836 O O . LEU A 1 110 ? -9.710 7.975 5.363 1.00 59.47 110 LEU A O 1
ATOM 840 N N . SER A 1 111 ? -8.916 8.154 3.282 1.00 59.09 111 SER A N 1
ATOM 841 C CA . SER A 1 111 ? -7.684 8.853 3.672 1.00 59.09 111 SER A CA 1
ATOM 842 C C . SER A 1 111 ? -7.940 10.224 4.314 1.00 59.09 111 SER A C 1
ATOM 844 O O . SER A 1 111 ? -6.999 10.819 4.843 1.00 59.09 111 SER A O 1
ATOM 846 N N . GLY A 1 112 ? -9.160 10.773 4.248 1.00 56.47 112 GLY A N 1
ATOM 847 C CA . GLY A 1 112 ? -9.551 11.998 4.956 1.00 56.47 112 GLY A CA 1
ATOM 848 C C . GLY A 1 112 ? -8.811 13.279 4.536 1.00 56.47 112 GLY A C 1
ATOM 849 O O . GLY A 1 112 ? -9.096 14.344 5.080 1.00 56.47 112 GLY A O 1
ATOM 850 N N . LYS A 1 113 ? -7.895 13.214 3.559 1.00 55.22 113 LYS A N 1
ATOM 851 C CA . LYS A 1 113 ? -7.083 14.350 3.087 1.00 55.22 113 LYS A CA 1
ATOM 852 C C . LYS A 1 113 ? -7.902 15.431 2.377 1.00 55.22 113 LYS A C 1
ATOM 854 O O . LYS A 1 113 ? -7.436 16.562 2.295 1.00 55.22 113 LYS A O 1
ATOM 859 N N . ASN A 1 114 ? -9.126 15.118 1.944 1.00 46.03 114 ASN A N 1
ATOM 860 C CA . ASN A 1 114 ? -10.023 16.050 1.254 1.00 46.03 114 ASN A CA 1
ATOM 861 C C . ASN A 1 114 ? -11.120 16.657 2.157 1.00 46.03 114 ASN A C 1
ATOM 863 O O . ASN A 1 114 ? -12.167 17.068 1.675 1.00 46.03 114 ASN A O 1
ATOM 867 N N . ARG A 1 115 ? -10.911 16.703 3.483 1.00 52.25 115 ARG A N 1
ATOM 868 C CA . ARG A 1 115 ? -11.862 17.292 4.452 1.00 52.25 115 ARG A CA 1
ATOM 869 C C . ARG A 1 115 ? -11.568 18.758 4.805 1.00 52.25 115 ARG A C 1
ATOM 871 O O . ARG A 1 115 ? -11.810 19.191 5.928 1.00 52.25 115 ARG A O 1
ATOM 878 N N . ARG A 1 116 ? -11.030 19.538 3.863 1.00 47.22 116 ARG A N 1
ATOM 879 C CA . ARG A 1 116 ? -10.962 21.000 3.990 1.00 47.22 116 ARG A CA 1
ATOM 880 C C . ARG A 1 116 ? -11.662 21.627 2.793 1.00 47.22 116 ARG A C 1
ATOM 882 O O . ARG A 1 116 ? -11.257 21.368 1.669 1.00 47.22 116 ARG A O 1
ATOM 889 N N . HIS A 1 117 ? -12.642 22.476 3.098 1.00 46.00 117 HIS A N 1
ATOM 890 C CA . HIS A 1 117 ? -13.393 23.363 2.204 1.00 46.00 117 HIS A CA 1
ATOM 891 C C . HIS A 1 117 ? -14.684 22.835 1.593 1.00 46.00 117 HIS A C 1
ATOM 893 O O . HIS A 1 117 ? -14.844 22.962 0.393 1.00 46.00 117 HIS A O 1
ATOM 899 N N . GLU A 1 118 ? -15.654 22.422 2.409 1.00 46.94 118 GLU A N 1
ATOM 900 C CA . GLU A 1 118 ? -17.040 22.836 2.151 1.00 46.94 118 GLU A CA 1
ATOM 901 C C . GLU A 1 118 ? -17.702 23.161 3.499 1.00 46.94 118 GLU A C 1
ATOM 903 O O . GLU A 1 118 ? -17.745 22.307 4.377 1.00 46.94 118 GLU A O 1
ATOM 908 N N . HIS A 1 119 ? -18.206 24.396 3.626 1.00 39.59 119 HIS A N 1
ATOM 909 C CA . HIS A 1 119 ? -18.927 25.001 4.766 1.00 39.59 119 HIS A CA 1
ATOM 910 C C . HIS A 1 119 ? -18.052 25.693 5.828 1.00 39.59 119 HIS A C 1
ATOM 912 O O . HIS A 1 119 ? -17.729 25.124 6.869 1.00 39.59 119 HIS A O 1
ATOM 918 N N . LEU A 1 120 ? -17.672 26.946 5.554 1.00 39.19 120 LEU A N 1
ATOM 919 C CA . LEU A 1 120 ? -18.349 28.161 6.047 1.00 39.19 120 LEU A CA 1
ATOM 920 C C . LEU A 1 120 ? -17.928 29.359 5.184 1.00 39.19 120 LEU A C 1
ATOM 922 O O . LEU A 1 120 ? -16.713 29.473 4.906 1.00 39.19 120 LEU A O 1
#